Protein AF-A0A150K5S7-F1 (afdb_monomer)

Secondary structure (DSSP, 8-state):
--------------S---------HHHHHHHHHHHHHHHHHHTTTTEEEEEEEETTTTEEEEEEEETTTTEEEEEE-HHHHHHHHHHHHHHHHTTS----

Solvent-accessible surface area (backbone atoms only — not comparable to full-atom values): 6308 Å² total; per-residue (Å²): 136,88,83,82,80,83,79,79,81,81,79,82,75,85,83,89,74,85,84,75,70,70,92,44,70,66,53,55,50,52,37,49,52,31,41,52,54,50,30,62,70,28,65,88,45,69,39,42,60,44,82,47,73,40,81,91,78,72,42,66,33,30,33,36,29,32,69,87,75,74,41,77,77,42,81,44,54,46,70,56,48,44,51,53,36,52,51,48,49,56,66,54,46,69,76,68,73,82,81,133

Nearest PDB structures (foldseek):
  2hc5-assembly1_A  TM=5.297E-01  e=4.646E-05  Bacillus subtilis
  8i4w-assembly1_B  TM=5.519E-01  e=8.526E-01  Saccharomyces cerevisiae S288C
  8i4x-assembly1_B  TM=5.519E-01  e=1.525E+00  Saccharomyces cerevisiae S288C
  8cvm-assembly1_n  TM=3.746E-01  e=2.106E+00  Cutibacterium acnes
  6jis-assembly1_A-2  TM=4.017E-01  e=5.919E+00  Staphylococcus aureus

InterPro domains:
  IPR005186 FlaG protein [PF03646] (10-98)
  IPR005186 FlaG protein [PTHR37166] (14-100)
  IPR035924 FlaG-like superfamily [G3DSA:3.30.160.170] (4-96)
  IPR035924 FlaG-like superfamily [SSF160214] (17-100)

pLDDT: mean 73.84, std 17.85, range [41.53, 93.25]

Radius of gyration: 19.27 Å; Cα contacts (8 Å, |Δi|>4): 92; chains: 1; bounding box: 50×40×58 Å

Structure (mmCIF, N/CA/C/O backbone):
data_AF-A0A150K5S7-F1
#
_entry.id   AF-A0A150K5S7-F1
#
loop_
_atom_site.group_PDB
_atom_site.id
_atom_site.type_symbol
_atom_site.label_atom_id
_atom_site.label_alt_id
_atom_site.label_comp_id
_atom_site.label_asym_id
_atom_site.label_entity_id
_atom_site.label_seq_id
_atom_site.pdbx_PDB_ins_code
_atom_site.Cartn_x
_atom_site.Cartn_y
_atom_site.Cartn_z
_atom_site.occupancy
_atom_site.B_iso_or_equiv
_atom_site.auth_seq_id
_atom_site.auth_comp_id
_atom_site.auth_asym_id
_atom_site.auth_atom_id
_atom_site.pdbx_PDB_model_num
ATOM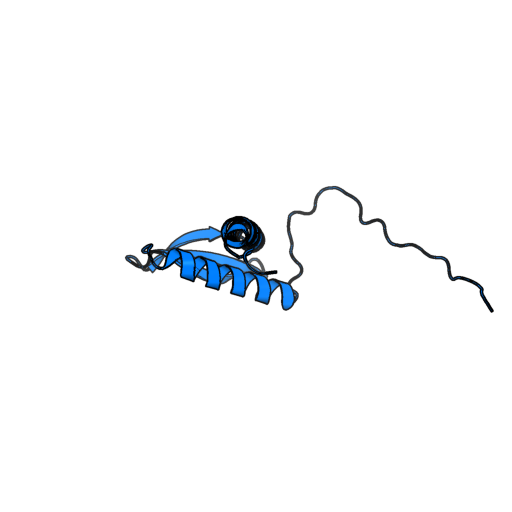 1 N N . MET A 1 1 ? 16.838 -26.852 46.928 1.00 47.06 1 MET A N 1
ATOM 2 C CA . MET A 1 1 ? 17.096 -26.596 45.495 1.00 47.06 1 MET A CA 1
ATOM 3 C C . MET A 1 1 ? 16.363 -27.647 44.673 1.00 47.06 1 MET A C 1
ATOM 5 O O . MET A 1 1 ? 16.375 -28.799 45.077 1.00 47.06 1 MET A O 1
ATOM 9 N N . ALA A 1 2 ? 15.760 -27.207 43.564 1.00 49.50 2 ALA A N 1
ATOM 10 C CA . ALA A 1 2 ? 15.235 -27.972 42.426 1.00 49.50 2 ALA A CA 1
ATOM 11 C C . ALA A 1 2 ? 14.085 -28.980 42.660 1.00 49.50 2 ALA A C 1
ATOM 13 O O . ALA A 1 2 ? 14.288 -30.154 42.943 1.00 49.50 2 ALA A O 1
ATOM 14 N N . THR A 1 3 ? 12.858 -28.548 42.368 1.00 48.09 3 THR A N 1
ATOM 15 C CA . THR A 1 3 ? 11.854 -29.415 41.733 1.00 48.09 3 THR A CA 1
ATOM 16 C C . THR A 1 3 ? 11.276 -28.620 40.574 1.00 48.09 3 THR A C 1
ATOM 18 O O . THR A 1 3 ? 10.638 -27.587 40.770 1.00 48.09 3 THR A O 1
ATOM 21 N N . GLY A 1 4 ? 11.644 -29.043 39.365 1.00 47.12 4 GLY A N 1
ATOM 22 C CA . GLY A 1 4 ? 11.202 -28.450 38.115 1.00 47.12 4 GLY A CA 1
ATOM 23 C C . GLY A 1 4 ? 9.721 -28.723 37.913 1.00 47.12 4 GLY A C 1
ATOM 24 O O . GLY A 1 4 ? 9.297 -29.877 37.895 1.00 47.12 4 GLY A O 1
ATOM 25 N N . ALA A 1 5 ? 8.953 -27.649 37.766 1.00 49.59 5 ALA A N 1
ATOM 26 C CA . ALA A 1 5 ? 7.598 -27.708 37.262 1.00 49.59 5 ALA A CA 1
ATOM 27 C C . ALA A 1 5 ? 7.649 -28.089 35.777 1.00 49.59 5 ALA A C 1
ATOM 29 O O . ALA A 1 5 ? 7.977 -27.291 34.899 1.00 49.59 5 ALA A O 1
ATOM 30 N N . ASP A 1 6 ? 7.378 -29.366 35.543 1.00 47.56 6 ASP A N 1
ATOM 31 C CA . ASP A 1 6 ? 6.474 -29.850 34.510 1.00 47.56 6 ASP A CA 1
ATOM 32 C C . ASP A 1 6 ? 5.417 -28.781 34.139 1.00 47.56 6 ASP A C 1
ATOM 34 O O . ASP A 1 6 ? 4.735 -28.256 35.019 1.00 47.56 6 ASP A O 1
ATOM 38 N N . GLN A 1 7 ? 5.288 -28.445 32.852 1.00 43.53 7 GLN A N 1
ATOM 39 C CA . GLN A 1 7 ? 4.078 -28.709 32.053 1.00 43.53 7 GLN A CA 1
ATOM 40 C C . GLN A 1 7 ? 4.045 -27.900 30.745 1.00 43.53 7 GLN A C 1
ATOM 42 O O . GLN A 1 7 ? 4.012 -26.674 30.714 1.00 43.53 7 GLN A O 1
ATOM 47 N N . ALA A 1 8 ? 4.031 -28.676 29.659 1.00 41.53 8 ALA A N 1
ATOM 48 C CA . ALA A 1 8 ? 3.376 -28.430 28.379 1.00 41.53 8 ALA A CA 1
ATOM 49 C C . ALA A 1 8 ? 3.576 -27.056 27.712 1.00 41.53 8 ALA A C 1
ATOM 51 O O . ALA A 1 8 ? 2.779 -26.131 27.843 1.00 41.53 8 ALA A O 1
ATOM 52 N N . ARG A 1 9 ? 4.555 -26.997 26.804 1.00 44.00 9 ARG A N 1
ATOM 53 C CA . ARG A 1 9 ? 4.440 -26.127 25.626 1.00 44.00 9 ARG A CA 1
ATOM 54 C C . ARG A 1 9 ? 3.270 -26.663 24.789 1.00 44.00 9 ARG A C 1
ATOM 56 O O . ARG A 1 9 ? 3.360 -27.820 24.370 1.00 44.00 9 ARG A O 1
ATOM 63 N N . PRO A 1 10 ? 2.197 -25.903 24.513 1.00 43.25 10 PRO A N 1
ATOM 64 C CA . PRO A 1 10 ? 1.230 -26.355 23.534 1.00 43.25 10 PRO A CA 1
ATOM 65 C C . PRO A 1 10 ? 1.916 -26.349 22.167 1.00 43.25 10 PRO A C 1
ATOM 67 O O . PRO A 1 10 ? 2.260 -25.311 21.602 1.00 43.25 10 PRO A O 1
ATOM 70 N N . ILE A 1 11 ? 2.147 -27.559 21.671 1.00 48.72 11 ILE A N 1
ATOM 71 C CA . ILE A 1 11 ? 2.323 -27.881 20.262 1.00 48.72 11 ILE A CA 1
ATOM 72 C C . ILE A 1 11 ? 1.146 -27.278 19.486 1.00 48.72 11 ILE A C 1
ATOM 74 O O . ILE A 1 11 ? 0.052 -27.833 19.457 1.00 48.72 11 ILE A O 1
ATOM 78 N N . VAL A 1 12 ? 1.342 -26.103 18.887 1.00 51.72 12 VAL A N 1
ATOM 79 C CA . VAL A 1 12 ? 0.344 -25.526 17.983 1.00 51.72 12 VAL A CA 1
ATOM 80 C C . VAL A 1 12 ? 0.344 -26.352 16.700 1.00 51.72 12 VAL A C 1
ATOM 82 O O . VAL A 1 12 ? 1.253 -26.295 15.872 1.00 51.72 12 VAL A O 1
ATOM 85 N N . THR A 1 13 ? -0.691 -27.178 16.622 1.00 43.16 13 THR A N 1
ATOM 86 C CA . THR A 1 13 ? -1.096 -28.083 15.555 1.00 43.16 13 THR A CA 1
ATOM 87 C C . THR A 1 13 ? -1.060 -27.427 14.173 1.00 43.16 13 THR A C 1
ATOM 89 O O . THR A 1 13 ? -1.572 -26.329 13.957 1.00 43.16 13 THR A O 1
ATOM 92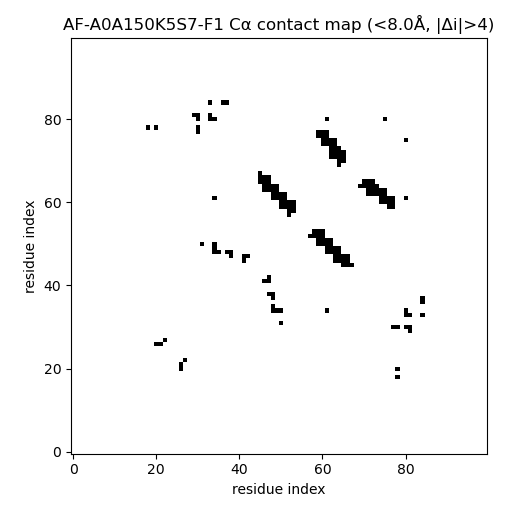 N N . LYS A 1 14 ? -0.450 -28.146 13.225 1.00 51.91 14 LYS A N 1
ATOM 93 C CA . LYS A 1 14 ? -0.478 -27.889 11.782 1.00 51.91 14 LYS A CA 1
ATOM 94 C C . LYS A 1 14 ? -1.903 -28.056 11.226 1.00 51.91 14 LYS A C 1
ATOM 96 O O . LYS A 1 14 ? -2.622 -28.939 11.667 1.00 51.91 14 LYS A O 1
ATOM 101 N N . GLN A 1 15 ? -2.192 -27.296 10.167 1.00 52.88 15 GLN A N 1
ATOM 102 C CA . GLN A 1 15 ? -3.353 -27.330 9.258 1.00 52.88 15 GLN A CA 1
ATOM 103 C C . GLN A 1 15 ? -4.537 -26.394 9.562 1.00 52.88 15 GLN A C 1
ATOM 105 O O . GLN A 1 15 ? -5.290 -26.557 10.512 1.00 52.88 15 GLN A O 1
ATOM 110 N N . THR A 1 16 ? -4.708 -25.463 8.616 1.00 43.84 16 THR A N 1
ATOM 111 C CA . THR A 1 16 ? -5.939 -24.736 8.276 1.00 43.84 16 THR A CA 1
ATOM 112 C C . THR A 1 16 ? -6.396 -23.663 9.263 1.00 43.84 16 THR A C 1
ATOM 114 O O . THR A 1 16 ? -7.437 -23.756 9.903 1.00 43.84 16 THR A O 1
ATOM 117 N N . ARG A 1 17 ? -5.650 -22.557 9.296 1.00 43.25 17 ARG A N 1
ATOM 118 C CA . ARG A 1 17 ? -6.218 -21.241 9.604 1.00 43.25 17 ARG A CA 1
ATOM 119 C C . ARG A 1 17 ? -5.528 -20.231 8.706 1.00 43.25 17 ARG A C 1
ATOM 121 O O . ARG A 1 17 ? -4.368 -19.885 8.922 1.00 43.25 17 ARG A O 1
ATOM 128 N N . GLU A 1 18 ? -6.194 -19.844 7.628 1.00 46.81 18 GLU A N 1
ATOM 129 C CA . GLU A 1 18 ? -5.721 -18.753 6.791 1.00 46.81 18 GLU A CA 1
ATOM 130 C C . GLU A 1 18 ? -5.470 -17.517 7.662 1.00 46.81 18 GLU A C 1
ATOM 132 O O . GLU A 1 18 ? -6.378 -16.951 8.246 1.00 46.81 18 GLU A O 1
ATOM 137 N N . GLN A 1 19 ? -4.193 -17.161 7.792 1.00 49.34 19 GLN A N 1
ATOM 138 C CA . GLN A 1 19 ? -3.680 -15.814 7.528 1.00 49.34 19 GLN A CA 1
ATOM 139 C C . GLN A 1 19 ? -4.203 -14.638 8.372 1.00 49.34 19 GLN A C 1
ATOM 141 O O . GLN A 1 19 ? -3.937 -13.498 8.006 1.00 49.34 19 GLN A O 1
ATOM 146 N N . ILE A 1 20 ? -4.823 -14.864 9.528 1.00 45.22 20 ILE A N 1
ATOM 147 C CA . ILE A 1 20 ? -5.142 -13.773 10.460 1.00 45.22 20 ILE A CA 1
ATOM 148 C C . ILE A 1 20 ? -3.861 -13.390 11.213 1.00 45.22 20 ILE A C 1
ATOM 150 O O . ILE A 1 20 ? -3.415 -14.101 12.116 1.00 45.22 20 ILE A O 1
ATOM 154 N N . LEU A 1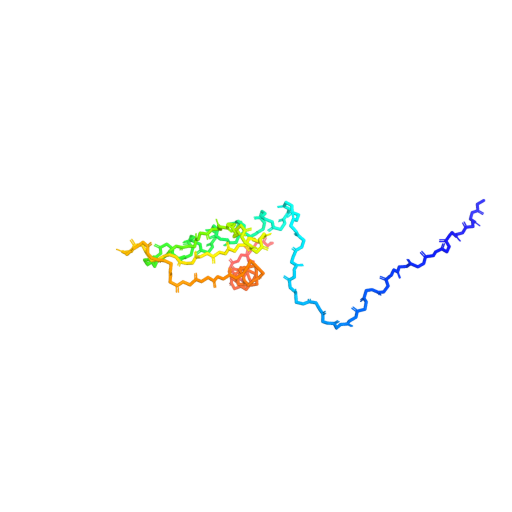 21 ? -3.228 -12.287 10.813 1.00 54.41 21 LEU A N 1
ATOM 155 C CA . LEU A 1 21 ? -2.177 -11.670 11.620 1.00 54.41 21 LEU A CA 1
ATOM 156 C C . LEU A 1 21 ? -2.847 -11.102 12.883 1.00 54.41 21 LEU A C 1
ATOM 158 O O . LEU A 1 21 ? -3.881 -10.445 12.748 1.00 54.41 21 LEU A O 1
ATOM 162 N N . PRO A 1 22 ? -2.309 -11.308 14.099 1.00 52.97 22 PRO A N 1
ATOM 163 C CA . PRO A 1 22 ? -2.859 -10.640 15.269 1.00 52.97 22 PRO A CA 1
ATOM 164 C C . PRO A 1 22 ? -2.790 -9.129 15.028 1.00 52.97 22 PRO A C 1
ATOM 166 O O . PRO A 1 22 ? -1.744 -8.612 14.615 1.00 52.97 22 PRO A O 1
ATOM 169 N N . ALA A 1 23 ? -3.896 -8.428 15.286 1.00 54.50 23 ALA A N 1
ATOM 170 C CA . ALA A 1 23 ? -4.004 -6.969 15.225 1.00 54.50 23 ALA A CA 1
ATOM 171 C C . ALA A 1 23 ? -3.219 -6.291 16.368 1.00 54.50 23 ALA A C 1
ATOM 173 O O . ALA A 1 23 ? -3.708 -5.379 17.026 1.00 54.50 23 ALA A O 1
ATOM 174 N N . ASN A 1 24 ? -2.005 -6.767 16.636 1.00 65.81 24 ASN A N 1
ATOM 175 C CA . ASN A 1 24 ? -1.071 -6.145 17.553 1.00 65.81 24 ASN A CA 1
ATOM 176 C C . ASN A 1 24 ? -0.444 -4.921 16.877 1.00 65.81 24 ASN A C 1
ATOM 178 O O . ASN A 1 24 ? -0.220 -4.909 15.662 1.00 65.81 24 ASN A O 1
ATOM 182 N N . GLU A 1 25 ? -0.131 -3.901 17.674 1.00 70.38 25 GLU A N 1
ATOM 183 C CA . GLU A 1 25 ? 0.427 -2.631 17.194 1.00 70.38 25 GLU A CA 1
ATOM 184 C C . GLU A 1 25 ? 1.707 -2.821 16.369 1.00 70.38 25 GLU A C 1
ATOM 186 O O . GLU A 1 25 ? 1.891 -2.159 15.348 1.00 70.38 25 GLU A O 1
ATOM 191 N N . GLU A 1 26 ? 2.527 -3.810 16.731 1.00 74.44 26 GLU A N 1
ATOM 192 C CA . GLU A 1 26 ? 3.742 -4.177 16.001 1.00 74.44 26 GLU A CA 1
ATOM 193 C C . GLU A 1 26 ? 3.460 -4.580 14.542 1.00 74.44 26 GLU A C 1
ATOM 195 O O . GLU A 1 26 ? 4.146 -4.134 13.622 1.00 74.44 26 GLU A O 1
ATOM 200 N N . THR A 1 27 ? 2.427 -5.392 14.298 1.00 74.75 27 THR A N 1
ATOM 201 C CA . THR A 1 27 ? 2.053 -5.816 12.940 1.00 74.75 27 THR A CA 1
ATOM 202 C C . THR A 1 27 ? 1.607 -4.618 12.112 1.00 74.75 27 THR A C 1
ATOM 204 O O . THR A 1 27 ? 2.002 -4.471 10.956 1.00 74.75 27 THR A O 1
ATOM 207 N N . LYS A 1 28 ? 0.805 -3.731 12.708 1.00 81.19 28 LYS A N 1
ATOM 208 C CA . LYS A 1 28 ? 0.334 -2.508 12.054 1.00 81.19 28 LYS A CA 1
ATOM 209 C C . LYS A 1 28 ? 1.500 -1.591 11.692 1.00 81.19 28 LYS A C 1
ATOM 211 O O . LYS A 1 28 ? 1.519 -1.052 10.588 1.00 81.19 28 LYS A O 1
ATOM 216 N N . GLU A 1 29 ? 2.470 -1.430 12.589 1.00 84.06 29 GLU A N 1
ATOM 217 C CA . GLU A 1 29 ? 3.667 -0.631 12.325 1.00 84.06 29 GLU A CA 1
ATOM 218 C C . GLU A 1 29 ? 4.505 -1.229 11.189 1.00 84.06 29 GLU A C 1
ATOM 220 O O . GLU A 1 29 ? 4.882 -0.511 10.262 1.00 84.06 29 GLU A O 1
ATOM 225 N N . LYS A 1 30 ? 4.727 -2.548 11.203 1.00 84.00 30 LYS A N 1
ATOM 226 C CA . LYS A 1 30 ? 5.443 -3.259 10.132 1.00 84.00 30 LYS A CA 1
ATOM 227 C C . LYS A 1 30 ? 4.766 -3.074 8.776 1.00 84.00 30 LYS A C 1
ATOM 229 O O . LYS A 1 30 ? 5.441 -2.764 7.800 1.00 84.00 30 LYS A O 1
ATOM 234 N N . VAL A 1 31 ? 3.437 -3.206 8.716 1.00 86.00 31 VAL A N 1
ATOM 235 C CA . VAL A 1 31 ? 2.683 -2.993 7.470 1.00 86.00 31 VAL A CA 1
ATOM 236 C C . VAL A 1 31 ? 2.785 -1.538 7.024 1.00 86.00 31 VAL A C 1
ATOM 238 O O . VAL A 1 31 ? 3.020 -1.289 5.849 1.00 86.00 31 VAL A O 1
ATOM 241 N N . LYS A 1 32 ? 2.668 -0.569 7.939 1.00 87.81 32 LYS A N 1
ATOM 242 C CA . LYS A 1 32 ? 2.841 0.851 7.600 1.00 87.81 32 LYS A CA 1
ATOM 243 C C . LYS A 1 32 ? 4.225 1.146 7.026 1.00 87.81 32 LYS A C 1
ATOM 245 O O . LYS A 1 32 ? 4.301 1.805 5.997 1.00 87.81 32 LYS A O 1
ATOM 250 N N . LYS A 1 33 ? 5.294 0.639 7.648 1.00 88.50 33 LYS A N 1
ATOM 251 C CA . LYS A 1 33 ? 6.663 0.788 7.129 1.00 88.50 33 LYS A CA 1
ATOM 252 C C . LYS A 1 33 ? 6.816 0.153 5.751 1.00 88.50 33 LYS A C 1
ATOM 254 O O . LYS A 1 33 ? 7.378 0.775 4.861 1.00 88.50 33 LYS A O 1
ATOM 259 N N . ALA A 1 34 ? 6.278 -1.050 5.562 1.00 88.75 34 ALA A N 1
ATOM 260 C CA . ALA A 1 34 ? 6.284 -1.719 4.268 1.00 88.75 34 ALA A CA 1
ATOM 261 C C . ALA A 1 34 ? 5.571 -0.887 3.190 1.00 88.75 34 ALA A C 1
ATOM 263 O O . ALA A 1 34 ? 6.121 -0.678 2.114 1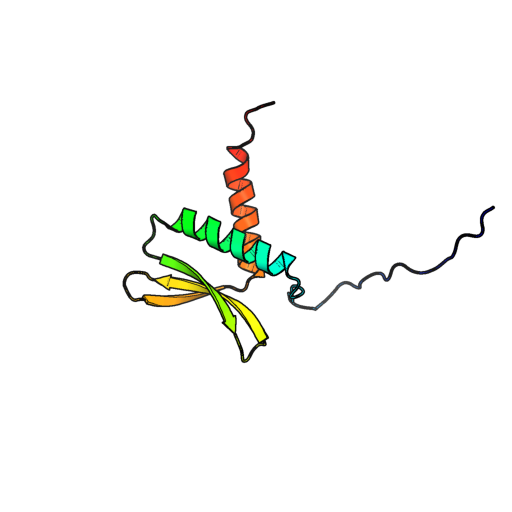.00 88.75 34 ALA A O 1
ATOM 264 N N . VAL A 1 35 ? 4.377 -0.367 3.492 1.00 90.62 35 VAL A N 1
ATOM 265 C CA . VAL A 1 35 ? 3.612 0.513 2.593 1.00 90.62 35 VAL A CA 1
ATOM 266 C C . VAL A 1 35 ? 4.394 1.777 2.249 1.00 90.62 35 VAL A C 1
ATOM 268 O O . VAL A 1 35 ? 4.429 2.159 1.088 1.00 90.62 35 VAL A O 1
ATOM 271 N N . ASP A 1 36 ? 5.026 2.412 3.232 1.00 90.00 36 ASP A N 1
ATOM 272 C CA . ASP A 1 36 ? 5.827 3.624 3.043 1.00 90.00 36 ASP A CA 1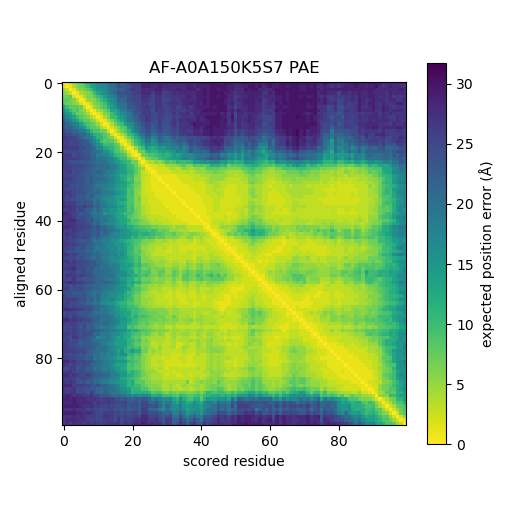
ATOM 273 C C . ASP A 1 36 ? 7.034 3.386 2.120 1.00 90.00 36 ASP A C 1
ATOM 275 O O . ASP A 1 36 ? 7.228 4.101 1.139 1.00 90.00 36 ASP A O 1
ATOM 279 N N . GLN A 1 37 ? 7.785 2.310 2.358 1.00 87.62 37 GLN A N 1
ATOM 280 C CA . GLN A 1 37 ? 8.939 1.941 1.534 1.00 87.62 37 GLN A CA 1
ATOM 281 C C . GLN A 1 37 ? 8.533 1.530 0.115 1.00 87.62 37 GLN A C 1
ATOM 283 O O . GLN A 1 37 ? 9.173 1.931 -0.857 1.00 87.62 37 GLN A O 1
ATOM 288 N N . LEU A 1 38 ? 7.440 0.775 -0.022 1.00 87.94 38 LEU A N 1
ATOM 289 C CA . LEU A 1 38 ? 6.887 0.421 -1.327 1.00 87.94 38 LEU A CA 1
ATOM 290 C C . LEU A 1 38 ? 6.357 1.654 -2.063 1.00 87.94 38 LEU A C 1
ATOM 292 O O . LEU A 1 38 ? 6.547 1.754 -3.267 1.00 87.94 38 LEU A O 1
ATOM 296 N N . ASN A 1 39 ? 5.755 2.619 -1.365 1.00 90.38 39 ASN A N 1
ATOM 297 C CA . ASN A 1 39 ? 5.390 3.907 -1.953 1.00 90.38 39 ASN A CA 1
ATOM 298 C C . ASN A 1 39 ? 6.612 4.662 -2.455 1.00 90.38 39 ASN A C 1
ATOM 300 O O . ASN A 1 39 ? 6.599 5.147 -3.580 1.00 90.38 39 ASN A O 1
ATOM 304 N N . HIS A 1 40 ? 7.681 4.718 -1.657 1.00 87.31 40 HIS A N 1
ATOM 305 C CA . HIS A 1 40 ? 8.924 5.348 -2.083 1.00 87.31 40 HIS A CA 1
ATOM 306 C C . HIS A 1 40 ? 9.465 4.693 -3.360 1.00 87.31 40 HIS A C 1
ATOM 308 O O . HIS A 1 40 ? 9.800 5.391 -4.316 1.00 87.31 40 HIS A O 1
ATOM 314 N N . PHE A 1 41 ? 9.442 3.361 -3.421 1.00 84.19 41 PHE A N 1
ATOM 315 C CA . PHE A 1 41 ? 9.815 2.602 -4.611 1.00 84.19 41 PHE A CA 1
ATOM 316 C C . PHE A 1 41 ? 8.895 2.880 -5.813 1.00 84.19 41 PHE A C 1
ATOM 318 O O . PHE A 1 41 ? 9.365 3.039 -6.939 1.00 84.19 41 PHE A O 1
ATOM 325 N N . LEU A 1 42 ? 7.587 2.997 -5.578 1.00 84.56 42 LEU A N 1
ATOM 326 C CA . LEU A 1 42 ? 6.593 3.325 -6.598 1.00 84.56 42 LEU A CA 1
ATOM 327 C C . LEU A 1 42 ? 6.516 4.821 -6.931 1.00 84.56 42 LEU A C 1
ATOM 329 O O . LEU A 1 42 ? 5.727 5.169 -7.798 1.00 84.56 42 LEU A O 1
ATOM 333 N N . SER A 1 43 ? 7.341 5.700 -6.350 1.00 80.56 43 SER A N 1
ATOM 334 C CA . SER A 1 43 ? 7.295 7.152 -6.629 1.00 80.56 43 SER A CA 1
ATOM 335 C C . SER A 1 43 ? 7.497 7.500 -8.112 1.00 80.56 43 SER A C 1
ATOM 337 O O . SER A 1 43 ? 7.073 8.559 -8.564 1.00 80.56 43 SER A O 1
ATOM 339 N N . GLY A 1 44 ? 8.156 6.625 -8.884 1.00 83.06 44 GLY A N 1
ATOM 340 C CA . GLY A 1 44 ? 8.295 6.761 -10.342 1.00 83.06 44 GLY A CA 1
ATOM 341 C C . GLY A 1 44 ? 7.103 6.226 -11.149 1.00 83.06 44 GLY A C 1
ATOM 342 O O . GLY A 1 44 ? 7.045 6.405 -12.363 1.00 83.06 44 GLY A O 1
ATOM 343 N N . SER A 1 45 ? 6.160 5.560 -10.487 1.00 82.69 45 SER A N 1
ATOM 344 C CA . SER A 1 45 ? 4.906 5.059 -11.047 1.00 82.69 45 SER A CA 1
ATOM 345 C C . SER A 1 45 ? 3.774 6.027 -10.702 1.00 82.69 45 SER A C 1
ATOM 347 O O . SER A 1 45 ? 3.769 6.641 -9.642 1.00 82.69 45 SER A O 1
ATOM 349 N N . SER A 1 46 ? 2.766 6.155 -11.565 1.00 90.12 46 SER A N 1
ATOM 350 C CA . SER A 1 46 ? 1.574 6.973 -11.275 1.00 90.12 46 SER A CA 1
ATOM 351 C C . SER A 1 46 ? 0.594 6.266 -10.328 1.00 90.12 46 SER A C 1
ATOM 353 O O . SER A 1 46 ? -0.612 6.319 -10.540 1.00 90.12 46 SER A O 1
ATOM 355 N N . THR A 1 47 ? 1.098 5.541 -9.331 1.00 91.12 47 THR A N 1
ATOM 356 C CA . THR A 1 47 ? 0.294 4.744 -8.400 1.00 91.12 47 THR A CA 1
ATOM 357 C C . THR A 1 47 ? 0.894 4.792 -7.006 1.00 91.12 47 THR A C 1
ATOM 359 O O . THR A 1 47 ? 2.107 4.636 -6.869 1.00 91.12 47 THR A O 1
ATOM 362 N N . HIS A 1 48 ? 0.053 4.882 -5.981 1.00 91.56 48 HIS A N 1
ATOM 363 C CA . HIS A 1 48 ? 0.473 4.839 -4.585 1.00 91.56 48 HIS A CA 1
ATOM 364 C C . HIS A 1 48 ? -0.327 3.796 -3.793 1.00 91.56 48 HIS A C 1
ATOM 366 O O . HIS A 1 48 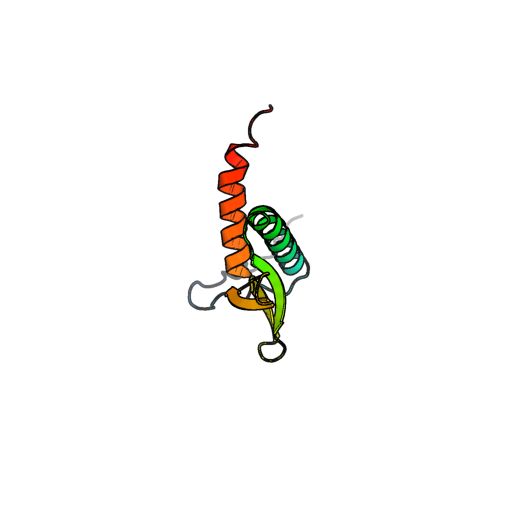? -1.471 3.466 -4.102 1.00 91.56 48 HIS A O 1
ATOM 372 N N . LEU A 1 49 ? 0.283 3.243 -2.753 1.00 92.00 49 LEU A N 1
ATOM 373 C CA . LEU A 1 49 ? -0.337 2.346 -1.793 1.00 92.00 49 LEU A CA 1
ATOM 374 C C . LEU A 1 49 ? -0.909 3.137 -0.613 1.00 92.00 49 LEU A C 1
ATOM 376 O O . LEU A 1 49 ? -0.260 4.021 -0.055 1.00 92.00 49 LEU A O 1
ATOM 380 N N . LYS A 1 50 ? -2.099 2.759 -0.154 1.00 90.31 50 LYS A N 1
ATOM 381 C CA . LYS A 1 50 ? -2.777 3.365 0.992 1.00 90.31 50 LYS A CA 1
ATOM 382 C C . LYS A 1 50 ? -3.231 2.289 1.965 1.00 90.31 50 LYS A C 1
ATOM 384 O O . LYS A 1 50 ? -3.949 1.365 1.598 1.00 90.31 50 LYS A O 1
ATOM 389 N N . PHE A 1 51 ? -2.820 2.416 3.222 1.00 90.12 51 PHE A N 1
ATOM 390 C CA . PHE A 1 51 ? -3.258 1.530 4.298 1.00 90.12 51 PHE A CA 1
ATOM 391 C C . PHE A 1 51 ? -4.643 1.953 4.802 1.00 90.12 51 PHE A C 1
ATOM 393 O O . PHE A 1 51 ? -4.817 3.090 5.245 1.00 90.12 51 PHE A O 1
ATOM 400 N N . GLN A 1 52 ? -5.618 1.048 4.745 1.00 85.56 52 GLN A N 1
ATOM 401 C CA . GLN A 1 52 ? -7.016 1.298 5.093 1.00 85.56 52 GLN A CA 1
ATOM 402 C C . GLN A 1 52 ? -7.559 0.227 6.051 1.00 85.56 52 GLN A C 1
ATOM 404 O O . GLN A 1 52 ? -6.999 -0.859 6.193 1.00 85.56 52 GLN A O 1
ATOM 409 N N . PHE A 1 53 ? -8.645 0.554 6.753 1.00 84.44 53 PHE A N 1
ATOM 410 C CA . PHE A 1 53 ? -9.360 -0.364 7.642 1.00 84.44 53 PHE A CA 1
ATOM 411 C C . PHE A 1 53 ? -10.757 -0.621 7.088 1.00 84.44 53 PHE A C 1
ATOM 413 O O . PHE A 1 53 ? -11.465 0.324 6.741 1.00 84.44 53 PHE A O 1
ATOM 420 N N . HIS A 1 54 ? -11.135 -1.889 6.968 1.00 80.62 54 HIS A N 1
ATOM 421 C CA . HIS A 1 54 ? -12.417 -2.298 6.419 1.00 80.62 54 HIS A CA 1
ATOM 422 C C . HIS A 1 54 ? -13.383 -2.582 7.569 1.00 80.62 54 HIS A C 1
ATOM 424 O O . HIS A 1 54 ? -13.215 -3.562 8.296 1.00 80.62 54 HIS A O 1
ATOM 430 N N . ASP A 1 55 ? -14.405 -1.740 7.745 1.00 78.88 55 ASP A N 1
ATOM 431 C CA . ASP A 1 55 ? -15.264 -1.818 8.934 1.00 78.88 55 ASP A CA 1
ATOM 432 C C . ASP A 1 55 ? -16.130 -3.091 8.977 1.00 78.88 55 ASP A C 1
ATOM 434 O O . ASP A 1 55 ? -16.364 -3.635 10.056 1.00 78.88 55 ASP A O 1
ATOM 438 N N . GLN A 1 56 ? -16.535 -3.619 7.813 1.00 80.75 56 GLN A N 1
ATOM 439 C CA . GLN A 1 56 ? -17.374 -4.825 7.723 1.00 80.75 56 GLN A CA 1
ATOM 440 C C . GLN A 1 56 ? -16.621 -6.116 8.065 1.00 80.75 56 GLN A C 1
ATOM 442 O O . GLN A 1 56 ? -17.185 -7.021 8.672 1.00 80.75 56 GLN A O 1
ATOM 447 N N . LEU A 1 57 ? -15.348 -6.191 7.680 1.00 78.81 57 LEU A N 1
ATOM 448 C CA . LEU A 1 57 ? -14.465 -7.336 7.912 1.00 78.81 57 LEU A CA 1
ATOM 449 C C . LEU A 1 57 ? -13.716 -7.179 9.240 1.00 78.81 57 LEU A C 1
ATOM 451 O O . LEU A 1 57 ? -13.159 -8.143 9.747 1.00 78.81 57 LEU A O 1
ATOM 455 N N . LYS A 1 58 ? -13.738 -5.971 9.824 1.00 79.62 58 LYS A N 1
ATOM 456 C CA . LYS A 1 58 ? -12.958 -5.578 11.005 1.00 79.62 58 LYS A CA 1
ATOM 457 C C . LYS A 1 58 ? -11.457 -5.838 10.822 1.00 79.62 58 LYS A C 1
ATOM 459 O O . LYS A 1 58 ? -10.760 -6.187 11.771 1.00 79.62 58 LYS A O 1
ATOM 464 N N . GLU A 1 59 ? -10.950 -5.618 9.608 1.00 78.62 59 GLU A N 1
ATOM 465 C CA . GLU A 1 59 ? -9.579 -5.958 9.214 1.00 78.62 59 GLU A CA 1
ATOM 466 C C . GLU A 1 59 ? -8.877 -4.818 8.468 1.00 78.62 59 GLU A C 1
ATOM 468 O O . GLU A 1 59 ? -9.495 -3.996 7.792 1.00 78.62 59 GLU A O 1
ATOM 473 N N . TYR A 1 60 ? -7.550 -4.766 8.591 1.00 83.88 60 TYR A N 1
ATOM 474 C CA . TYR A 1 60 ? -6.712 -3.821 7.856 1.00 83.88 60 TYR A CA 1
ATOM 475 C C . TYR A 1 60 ? -6.312 -4.383 6.490 1.00 83.88 60 TYR A C 1
ATOM 477 O O . TYR A 1 60 ? -6.021 -5.569 6.372 1.00 83.88 60 TYR A O 1
ATOM 485 N N . TYR A 1 61 ? -6.220 -3.521 5.483 1.00 86.50 61 TYR A N 1
ATOM 486 C CA . TYR A 1 61 ? -5.828 -3.858 4.116 1.00 86.50 61 TYR A CA 1
ATOM 487 C C . TYR A 1 61 ? -5.056 -2.703 3.473 1.00 86.50 61 TYR A C 1
ATOM 489 O O . TYR A 1 61 ? -4.972 -1.603 4.023 1.00 86.50 61 TYR A O 1
ATOM 497 N N . VAL A 1 62 ? -4.443 -2.960 2.322 1.00 90.38 62 VAL A N 1
ATOM 498 C CA . VAL A 1 62 ? -3.711 -1.949 1.556 1.00 90.38 62 VAL A CA 1
ATOM 499 C C . VAL A 1 62 ? -4.304 -1.857 0.163 1.00 90.38 62 VAL A C 1
ATOM 501 O O . VAL A 1 62 ? -4.429 -2.862 -0.527 1.00 90.38 62 VAL A O 1
ATOM 504 N N . THR A 1 63 ? -4.652 -0.654 -0.267 1.00 91.81 63 THR A N 1
ATOM 505 C CA . THR A 1 63 ? -5.164 -0.386 -1.611 1.00 91.81 63 THR A CA 1
ATOM 506 C C . THR A 1 63 ? -4.093 0.257 -2.462 1.00 91.81 63 THR A C 1
ATOM 508 O O . THR A 1 63 ? -3.425 1.173 -1.995 1.00 91.81 63 THR A O 1
ATOM 511 N N . ILE A 1 64 ? -3.963 -0.168 -3.711 1.00 91.69 64 ILE A N 1
ATOM 512 C CA . ILE A 1 64 ? -3.211 0.566 -4.722 1.00 91.69 64 ILE A CA 1
ATOM 513 C C . ILE A 1 64 ? -4.186 1.516 -5.410 1.00 91.69 64 ILE A C 1
ATOM 515 O O . ILE A 1 64 ? -5.231 1.082 -5.897 1.00 91.69 64 ILE A O 1
ATOM 519 N N . ILE A 1 65 ? -3.841 2.795 -5.421 1.00 92.44 65 ILE A N 1
ATOM 520 C CA . ILE A 1 65 ? -4.612 3.886 -6.001 1.00 9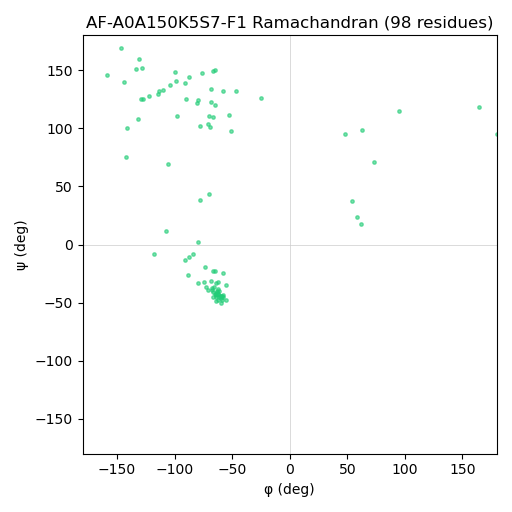2.44 65 ILE A CA 1
ATOM 521 C C . ILE A 1 65 ? -3.818 4.431 -7.182 1.00 92.44 65 ILE A C 1
ATOM 523 O O . ILE A 1 65 ? -2.611 4.645 -7.077 1.00 92.44 65 ILE A O 1
ATOM 527 N N . ASP A 1 66 ? -4.488 4.609 -8.314 1.00 92.81 66 ASP A N 1
ATOM 528 C CA . ASP A 1 66 ? -3.926 5.293 -9.474 1.00 92.81 66 ASP A CA 1
ATOM 529 C C . ASP A 1 66 ? -4.005 6.808 -9.267 1.00 92.81 66 ASP A C 1
ATOM 531 O O . ASP A 1 66 ? -5.079 7.351 -9.044 1.00 92.81 66 ASP A O 1
ATOM 535 N N . ASP A 1 67 ? -2.869 7.491 -9.355 1.00 90.06 67 ASP A N 1
ATOM 536 C CA . ASP A 1 67 ? -2.742 8.925 -9.068 1.00 90.06 67 ASP A CA 1
ATOM 537 C C . ASP A 1 67 ? -3.361 9.801 -10.173 1.00 90.06 67 ASP A C 1
ATOM 539 O O . ASP A 1 67 ? -3.678 10.967 -9.962 1.00 90.06 67 ASP A O 1
ATOM 543 N N . LYS A 1 68 ? -3.564 9.246 -11.378 1.00 90.50 68 LYS A N 1
ATOM 544 C CA . LYS A 1 68 ? -4.173 9.981 -12.499 1.00 90.50 68 LYS A CA 1
ATOM 545 C C . LYS A 1 68 ? -5.690 10.047 -12.383 1.00 90.50 68 LYS A C 1
ATOM 547 O O . LYS A 1 68 ? -6.294 11.007 -12.856 1.00 90.50 68 LYS A O 1
ATOM 552 N N . THR A 1 69 ? -6.301 9.002 -11.833 1.00 93.25 69 THR A N 1
ATOM 553 C CA . THR A 1 69 ? -7.761 8.846 -11.769 1.00 93.25 69 THR A CA 1
ATOM 554 C C . THR A 1 69 ? -8.319 8.799 -10.350 1.00 93.25 69 THR A C 1
ATOM 556 O O . THR A 1 69 ? -9.536 8.833 -10.191 1.00 93.25 69 THR A O 1
ATOM 559 N N . ASP A 1 70 ? -7.457 8.732 -9.337 1.00 88.75 70 ASP A N 1
ATOM 560 C CA . ASP A 1 70 ? -7.793 8.576 -7.916 1.00 88.75 70 ASP A CA 1
ATOM 561 C C . ASP A 1 70 ? -8.615 7.305 -7.611 1.00 88.75 70 ASP A C 1
ATOM 563 O O . ASP A 1 70 ? -9.340 7.206 -6.622 1.00 88.75 70 ASP A O 1
ATOM 567 N N . GLN A 1 71 ? -8.518 6.294 -8.479 1.00 92.62 71 GLN A N 1
ATOM 568 C CA . GLN A 1 71 ? -9.287 5.057 -8.361 1.00 92.62 71 GLN A CA 1
ATOM 569 C C . GLN A 1 71 ? -8.467 3.943 -7.718 1.00 92.62 71 GLN A C 1
ATOM 571 O O . GLN A 1 71 ? -7.291 3.746 -8.029 1.00 92.62 71 GLN A O 1
ATOM 576 N N . VAL A 1 72 ? -9.118 3.154 -6.859 1.00 91.62 72 VAL A N 1
ATOM 577 C CA . VAL A 1 72 ? -8.536 1.921 -6.322 1.00 91.62 72 VAL A CA 1
ATOM 578 C C . VAL A 1 72 ? -8.452 0.894 -7.447 1.00 91.62 72 VAL A C 1
ATOM 580 O O . VAL A 1 72 ? -9.466 0.369 -7.901 1.00 91.62 72 VAL A O 1
ATOM 583 N N . ILE A 1 73 ? -7.233 0.590 -7.881 1.00 90.69 73 ILE A N 1
ATOM 584 C CA . ILE A 1 73 ? -6.982 -0.403 -8.931 1.00 90.69 73 ILE A CA 1
ATOM 585 C C . ILE A 1 73 ? -6.826 -1.813 -8.366 1.00 90.69 73 ILE A C 1
ATOM 587 O O . ILE A 1 73 ? -7.058 -2.794 -9.075 1.00 90.69 73 ILE A O 1
ATOM 591 N N . LYS A 1 74 ? -6.406 -1.941 -7.099 1.00 89.44 74 LYS A N 1
ATOM 592 C CA . LYS A 1 74 ? -6.206 -3.248 -6.466 1.00 89.44 74 LYS A CA 1
ATOM 593 C C . LYS A 1 74 ? -6.228 -3.177 -4.947 1.00 89.44 74 LYS A C 1
ATOM 595 O O . LYS A 1 74 ? -5.698 -2.241 -4.360 1.00 89.44 74 LYS A O 1
ATOM 600 N N . GLU A 1 75 ? -6.745 -4.224 -4.319 1.00 89.94 75 GLU A N 1
ATOM 601 C CA . GLU A 1 75 ? -6.691 -4.426 -2.872 1.00 89.94 75 GLU A CA 1
ATOM 602 C C . GLU A 1 75 ? -5.743 -5.582 -2.550 1.00 89.94 75 GLU A C 1
ATOM 604 O O . GLU A 1 75 ? -5.772 -6.638 -3.188 1.00 89.94 75 GLU A O 1
ATOM 609 N N . ILE A 1 76 ? -4.862 -5.367 -1.579 1.00 86.56 76 ILE A N 1
ATOM 610 C CA . ILE A 1 76 ? -3.828 -6.312 -1.177 1.00 86.56 76 ILE A CA 1
ATOM 611 C C . ILE A 1 76 ? -3.931 -6.525 0.337 1.00 86.56 76 ILE A C 1
ATOM 613 O O . ILE A 1 76 ? -3.863 -5.563 1.110 1.00 86.56 76 ILE A O 1
ATOM 617 N N . PRO A 1 77 ? -4.065 -7.780 0.796 1.00 86.56 77 PRO A N 1
ATOM 618 C CA . PRO A 1 77 ? -4.091 -8.072 2.219 1.00 86.56 77 PRO A CA 1
ATOM 619 C C . PRO A 1 77 ? -2.728 -7.761 2.868 1.00 86.56 77 PRO A C 1
ATOM 621 O O . PRO A 1 77 ? -1.676 -7.940 2.246 1.00 86.56 77 PRO A O 1
ATOM 624 N N . PRO A 1 78 ? -2.705 -7.358 4.149 1.00 82.62 78 PRO A N 1
ATOM 625 C CA . PRO A 1 78 ? -1.515 -6.824 4.818 1.00 82.62 78 PRO A CA 1
ATOM 626 C C . PRO A 1 78 ? -0.368 -7.837 4.888 1.00 82.62 78 PRO A C 1
ATOM 628 O O . PRO A 1 78 ? 0.798 -7.468 4.789 1.00 82.62 78 PRO A O 1
ATOM 631 N N . LYS A 1 79 ? -0.683 -9.134 4.987 1.00 83.81 79 LYS A N 1
ATOM 632 C CA . LYS A 1 79 ? 0.319 -10.205 4.973 1.00 83.81 79 LYS A CA 1
ATOM 633 C C . LYS A 1 79 ? 1.109 -10.245 3.666 1.00 83.81 79 LYS A C 1
ATOM 635 O O . LYS A 1 79 ? 2.314 -10.454 3.699 1.00 83.81 79 LYS A O 1
ATOM 640 N N . ARG A 1 80 ? 0.440 -10.028 2.530 1.00 86.75 80 ARG A N 1
ATOM 641 C CA . ARG A 1 80 ? 1.094 -10.014 1.215 1.00 86.75 80 ARG A CA 1
ATOM 642 C C . ARG A 1 80 ? 2.028 -8.819 1.077 1.00 86.75 80 ARG A C 1
ATOM 644 O O . ARG A 1 80 ? 3.112 -8.983 0.545 1.00 86.75 80 ARG A O 1
ATOM 651 N N . ILE A 1 81 ? 1.647 -7.665 1.623 1.00 87.81 81 ILE A N 1
ATOM 652 C CA . ILE A 1 81 ? 2.508 -6.476 1.656 1.00 87.81 81 ILE A CA 1
ATOM 653 C C . ILE A 1 81 ? 3.786 -6.731 2.458 1.00 87.81 81 ILE A C 1
ATOM 655 O O . ILE A 1 81 ? 4.863 -6.361 2.007 1.00 87.81 81 ILE A O 1
ATOM 659 N N . LEU A 1 82 ? 3.683 -7.395 3.613 1.00 85.38 82 LEU A N 1
ATOM 660 C CA . LEU A 1 82 ? 4.856 -7.773 4.407 1.00 85.38 82 LEU A CA 1
ATOM 661 C C . LEU A 1 82 ? 5.769 -8.755 3.667 1.00 85.38 82 LEU A C 1
ATOM 663 O O . LEU A 1 82 ? 6.983 -8.617 3.741 1.00 85.38 82 LEU A O 1
ATOM 667 N N . ASP A 1 83 ? 5.185 -9.714 2.951 1.00 88.00 83 ASP A N 1
ATOM 668 C CA . ASP A 1 83 ? 5.912 -10.691 2.133 1.00 88.00 83 ASP A CA 1
ATOM 669 C C . ASP A 1 83 ? 6.668 -9.992 0.990 1.00 88.00 83 ASP A C 1
ATOM 671 O O . ASP A 1 83 ? 7.876 -10.144 0.855 1.00 88.00 83 ASP A O 1
ATOM 675 N N . THR A 1 84 ? 5.987 -9.108 0.248 1.00 86.94 84 THR A N 1
ATOM 676 C CA . THR A 1 84 ? 6.599 -8.286 -0.812 1.00 86.94 84 THR A CA 1
ATOM 677 C C . THR A 1 84 ? 7.676 -7.351 -0.269 1.00 86.94 84 THR A C 1
ATOM 679 O O . THR A 1 84 ? 8.703 -7.163 -0.911 1.00 86.94 84 THR A O 1
ATOM 682 N N . TYR A 1 85 ? 7.466 -6.770 0.912 1.00 85.25 85 TYR A N 1
ATOM 683 C CA . TYR A 1 85 ? 8.467 -5.932 1.564 1.00 85.25 85 TYR A CA 1
ATOM 684 C C . TYR A 1 85 ? 9.690 -6.735 2.012 1.00 85.25 85 TYR A C 1
ATOM 686 O O . TYR A 1 85 ? 10.808 -6.260 1.852 1.00 85.25 85 TYR A O 1
ATOM 694 N N . ALA A 1 86 ? 9.505 -7.952 2.526 1.00 86.00 86 ALA A N 1
ATOM 695 C CA . ALA A 1 86 ? 10.613 -8.839 2.867 1.00 86.00 86 ALA A CA 1
ATOM 696 C C . ALA A 1 86 ? 11.420 -9.235 1.622 1.00 86.00 86 ALA A C 1
ATOM 698 O O . ALA A 1 86 ? 12.647 -9.178 1.661 1.00 86.00 86 ALA A O 1
ATOM 699 N N . ASP A 1 87 ? 10.745 -9.553 0.513 1.00 85.38 87 ASP A N 1
ATOM 700 C CA . ASP A 1 87 ? 11.391 -9.790 -0.782 1.00 85.38 87 ASP A CA 1
ATOM 701 C C . ASP A 1 87 ? 12.157 -8.542 -1.240 1.00 85.38 87 ASP A C 1
ATOM 703 O O . ASP A 1 87 ? 13.349 -8.613 -1.523 1.00 85.38 87 ASP A O 1
ATOM 707 N N . MET A 1 88 ? 11.518 -7.366 -1.222 1.00 82.19 88 MET A N 1
ATOM 708 C CA . MET A 1 88 ? 12.161 -6.095 -1.568 1.00 82.19 88 MET A CA 1
ATOM 709 C C . MET A 1 88 ? 13.413 -5.851 -0.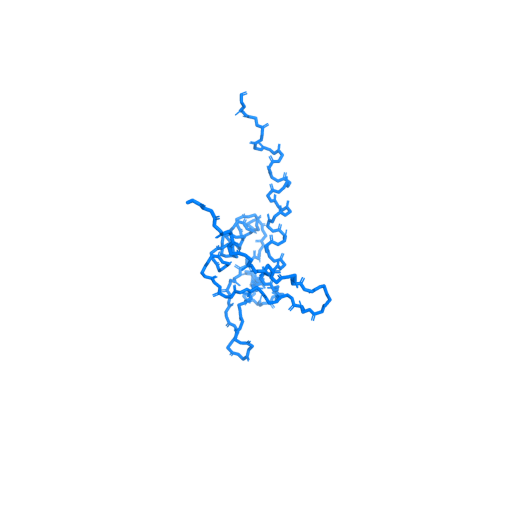719 1.00 82.19 88 MET A C 1
ATOM 711 O O . MET A 1 88 ? 14.459 -5.524 -1.266 1.00 82.19 88 MET A O 1
ATOM 715 N N . LEU A 1 89 ? 13.334 -6.037 0.600 1.00 78.94 89 LEU A N 1
ATOM 716 C CA . LEU A 1 89 ? 14.482 -5.909 1.497 1.00 78.94 89 LEU A CA 1
ATOM 717 C C . LEU A 1 89 ? 15.562 -6.955 1.226 1.00 78.94 89 LEU A C 1
ATOM 719 O O . LEU A 1 89 ? 16.732 -6.650 1.408 1.00 78.94 89 LEU A O 1
ATOM 723 N N . HIS A 1 90 ? 15.207 -8.164 0.799 1.00 75.94 90 HIS A N 1
ATOM 724 C CA . HIS A 1 90 ? 16.181 -9.180 0.414 1.00 75.94 90 HIS A CA 1
ATOM 725 C C . HIS A 1 90 ? 16.946 -8.763 -0.851 1.00 75.94 90 HIS A C 1
ATOM 727 O O . HIS A 1 90 ? 18.174 -8.826 -0.869 1.00 75.94 90 HIS A O 1
ATOM 733 N N . HIS A 1 91 ? 16.243 -8.252 -1.869 1.00 68.56 91 HIS A N 1
ATOM 734 C CA . HIS A 1 91 ? 16.859 -7.775 -3.117 1.00 68.56 91 HIS A CA 1
ATOM 735 C C . HIS A 1 91 ? 17.651 -6.474 -2.924 1.00 68.56 91 HIS A C 1
ATOM 737 O O . HIS A 1 91 ? 18.739 -6.328 -3.475 1.00 68.56 91 HIS A O 1
ATOM 743 N N . VAL A 1 92 ? 17.146 -5.537 -2.114 1.00 66.88 92 VAL A N 1
ATOM 744 C CA . VAL A 1 92 ? 17.840 -4.282 -1.772 1.00 66.88 92 VAL A CA 1
ATOM 745 C C . VAL A 1 92 ? 18.984 -4.534 -0.782 1.00 66.88 92 VAL A C 1
ATOM 747 O O . VAL A 1 92 ? 20.011 -3.868 -0.850 1.00 66.88 92 VAL A O 1
ATOM 750 N N . GLY A 1 93 ? 18.850 -5.519 0.108 1.00 59.31 93 GLY A N 1
ATOM 751 C CA . GLY A 1 93 ? 19.832 -5.880 1.133 1.00 59.31 93 GLY A CA 1
ATOM 752 C C . GLY A 1 93 ? 21.140 -6.439 0.576 1.00 59.31 93 GLY A C 1
ATOM 753 O O . GLY A 1 93 ? 22.170 -6.287 1.224 1.00 59.31 93 GLY A O 1
ATOM 754 N N . ILE A 1 94 ? 21.143 -6.974 -0.651 1.00 54.50 94 ILE A N 1
ATOM 755 C CA . ILE A 1 94 ? 22.388 -7.310 -1.367 1.00 54.50 94 ILE A CA 1
ATOM 756 C C . ILE A 1 94 ? 23.214 -6.050 -1.695 1.00 54.50 94 ILE A C 1
ATOM 758 O O . ILE A 1 94 ? 24.429 -6.135 -1.832 1.00 54.50 94 ILE A O 1
ATOM 762 N N . LEU A 1 95 ? 22.599 -4.865 -1.763 1.00 51.66 95 LEU A N 1
ATOM 763 C CA . LEU A 1 95 ? 23.304 -3.597 -1.996 1.00 51.66 95 LEU A CA 1
ATOM 764 C C . LEU A 1 95 ? 23.808 -2.943 -0.695 1.00 51.66 95 LEU A C 1
ATOM 766 O O . LEU A 1 95 ? 24.557 -1.972 -0.761 1.00 51.66 95 LEU A O 1
ATOM 770 N N . ALA A 1 96 ? 23.392 -3.444 0.475 1.00 50.50 96 ALA A N 1
ATOM 771 C CA . ALA A 1 96 ? 23.707 -2.876 1.789 1.00 50.50 96 ALA A CA 1
ATOM 772 C C . ALA A 1 96 ? 24.719 -3.709 2.603 1.00 50.50 96 ALA A C 1
ATOM 774 O O . ALA A 1 96 ? 24.913 -3.428 3.785 1.00 50.50 96 ALA A O 1
ATOM 775 N N . ASP A 1 97 ? 25.378 -4.696 1.984 1.00 49.78 97 ASP A N 1
ATOM 776 C CA . ASP A 1 97 ? 26.525 -5.412 2.558 1.00 49.78 97 ASP A CA 1
ATOM 777 C C . ASP A 1 97 ? 27.826 -4.961 1.868 1.00 49.78 97 ASP A C 1
ATOM 779 O O . ASP A 1 97 ? 28.448 -5.676 1.092 1.00 49.78 97 ASP A O 1
ATOM 783 N N . GLU A 1 98 ? 28.223 -3.714 2.123 1.00 49.94 98 GLU A N 1
ATOM 784 C CA . GLU A 1 98 ? 29.616 -3.282 1.973 1.00 49.94 98 GLU A CA 1
ATOM 785 C C . GLU A 1 98 ? 29.943 -2.309 3.110 1.00 49.94 98 GLU A C 1
ATOM 787 O O . GLU A 1 98 ? 29.939 -1.090 2.942 1.00 49.94 98 GLU A O 1
ATOM 792 N N . LYS A 1 99 ? 30.132 -2.858 4.315 1.00 43.75 99 LYS A N 1
ATOM 793 C CA . LYS A 1 99 ? 31.154 -2.421 5.283 1.00 43.75 99 LYS A CA 1
ATOM 794 C C . LYS A 1 99 ? 31.089 -3.261 6.559 1.00 43.75 99 LYS A C 1
ATOM 796 O O . LYS A 1 99 ? 30.379 -2.933 7.510 1.00 43.75 99 LYS A O 1
ATOM 801 N N . VAL A 1 100 ? 31.925 -4.294 6.585 1.00 47.03 100 VAL A N 1
ATOM 802 C CA . VAL A 1 100 ? 32.796 -4.579 7.733 1.00 47.03 100 VAL A CA 1
ATOM 803 C C . VAL A 1 100 ? 34.220 -4.223 7.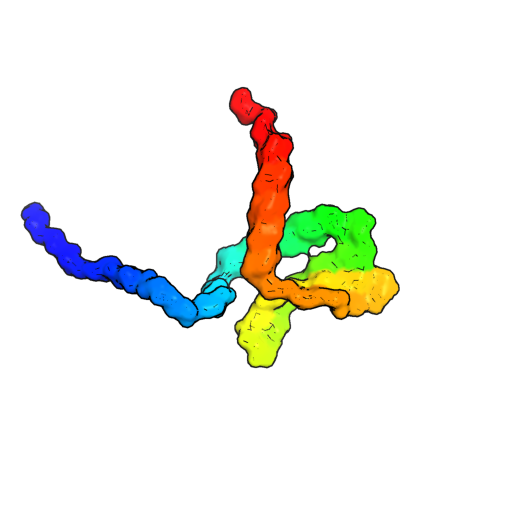328 1.00 47.03 100 VAL A C 1
ATOM 805 O O . VAL A 1 100 ? 34.565 -4.479 6.153 1.00 47.03 100 VAL A O 1
#

Mean predicted aligned error: 12.6 Å

Organism: Heyndrickxia coagulans (NCBI:txid1398)

Sequence (100 aa):
MATGADQARPIVTKQTREQILPANEETKEKVKKAVDQLNHFLSGSSTHLKFQFHDQLKEYYVTIIDDKTDQVIKEIPPKRILDTYADMLHHVGILADEKV

Foldseek 3Di:
DDDDDDDDDPPPDDDDDPDDDPPDPVLVVLLVVLQVVVQVVCVVPQKHKDWDADPVVRAIWIFIARNVVRDGPDIGRSVVSNVVSVVVCVVVVVVVPPDD